Protein AF-A0A2J8U8F9-F1 (afdb_monomer)

InterPro domains:
  IPR011989 Armadillo-like helical [G3DSA:1.25.10.10] (1-56)
  IPR016024 Armadill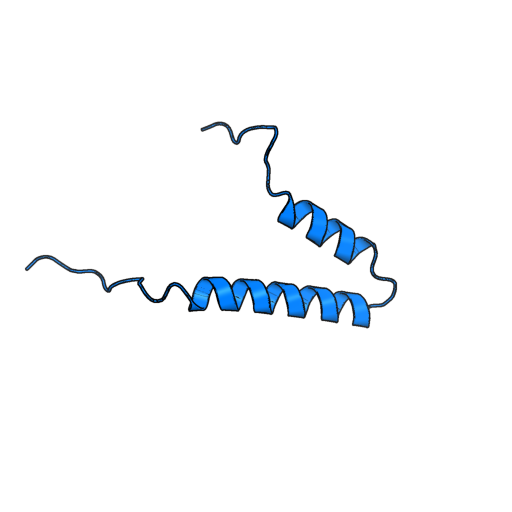o-type fold [SSF48371] (8-46)

Mean predicted aligned error: 11.17 Å

Nearest PDB structures (foldseek):
  6ah0-assembly1_D  TM=7.704E-01  e=7.876E+00  Homo sapiens
  6x0m-assembly1_O  TM=6.101E-01  e=6.356E+00  Homo sapiens
  6m3h-assembly1_A  TM=6.367E-01  e=6.356E+00  Mus musculus
  6x0m-assembly1_o  TM=5.644E-01  e=5.509E+00  Homo sapiens

Foldseek 3Di:
DDDDPPPPPPVVVVLVVLLVPDPDPVSNVVSVVVVVVVVVVVVVVPPPPPPPPPPD

Sequence (56 aa):
PAVSKGDGMRGLAVFISDIRNCKSKEAEIKRINKELANIRSKFKGDKALDGYKEPR

Organism: Pongo abelii (NCBI:txid9601)

pLDDT: mean 79.65, std 18.03, range [43.84, 97.31]

Structure (mmCIF, N/CA/C/O backbone):
data_AF-A0A2J8U8F9-F1
#
_entry.id   AF-A0A2J8U8F9-F1
#
loop_
_atom_site.group_PDB
_atom_site.id
_atom_site.type_symbol
_atom_site.label_atom_id
_atom_site.label_alt_id
_atom_site.label_comp_id
_atom_site.label_asym_id
_atom_site.label_entity_id
_atom_site.label_seq_id
_atom_site.pdbx_PDB_ins_code
_atom_site.Cartn_x
_atom_site.Cartn_y
_atom_site.Cartn_z
_atom_site.occupancy
_atom_site.B_iso_or_equiv
_atom_site.auth_seq_id
_atom_site.auth_comp_id
_atom_site.auth_asym_id
_atom_site.auth_atom_id
_atom_site.pdbx_PDB_model_num
ATOM 1 N N . PRO A 1 1 ? 7.739 7.957 -28.037 1.00 43.84 1 PRO A N 1
ATOM 2 C CA . PRO A 1 1 ? 7.524 6.599 -27.483 1.00 43.84 1 PRO A CA 1
ATOM 3 C C . PRO A 1 1 ? 6.191 6.505 -26.723 1.00 43.84 1 PRO A C 1
ATOM 5 O O . PRO A 1 1 ? 6.056 7.034 -25.624 1.00 43.84 1 PRO A O 1
ATOM 8 N N . ALA A 1 2 ? 5.184 5.900 -27.357 1.00 48.25 2 ALA A N 1
ATOM 9 C CA . ALA A 1 2 ? 3.879 5.668 -26.750 1.00 48.25 2 ALA A CA 1
ATOM 10 C C . ALA A 1 2 ? 3.996 4.529 -25.731 1.00 48.25 2 ALA A C 1
ATOM 12 O O . ALA A 1 2 ? 4.318 3.401 -26.099 1.00 48.25 2 ALA A O 1
ATOM 13 N N . VAL A 1 3 ? 3.755 4.828 -24.454 1.00 56.66 3 VAL A N 1
ATOM 14 C CA . VAL A 1 3 ? 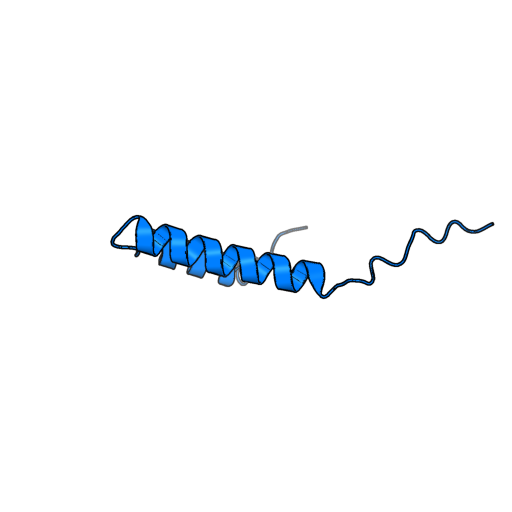3.538 3.788 -23.446 1.00 56.66 3 VAL A CA 1
ATOM 15 C C . VAL A 1 3 ? 2.341 2.952 -23.899 1.00 56.66 3 VAL A C 1
ATOM 17 O O . VAL A 1 3 ? 1.268 3.484 -24.185 1.00 56.66 3 VAL A O 1
ATOM 20 N N . SER A 1 4 ? 2.549 1.650 -24.052 1.00 51.50 4 SER A N 1
ATOM 21 C CA . SER A 1 4 ? 1.542 0.689 -24.484 1.00 51.50 4 SER A CA 1
ATOM 22 C C . SER A 1 4 ? 0.334 0.749 -23.541 1.00 51.50 4 SER A C 1
ATOM 24 O O . SER A 1 4 ? 0.386 0.299 -22.396 1.00 51.50 4 SER A O 1
ATOM 26 N N . LYS A 1 5 ? -0.770 1.332 -24.032 1.00 54.56 5 LYS A N 1
ATOM 27 C CA . LYS A 1 5 ? -2.116 1.249 -23.444 1.00 54.56 5 LYS A CA 1
ATOM 28 C C . LYS A 1 5 ? -2.521 -0.229 -23.389 1.00 54.56 5 LYS A C 1
ATOM 30 O O . LYS A 1 5 ? -3.083 -0.742 -24.347 1.00 54.56 5 LYS A O 1
ATOM 35 N N . GLY A 1 6 ? -2.199 -0.926 -22.307 1.00 53.66 6 GLY A N 1
ATOM 36 C CA . GLY A 1 6 ? -2.646 -2.310 -22.124 1.00 53.66 6 GLY A CA 1
ATOM 37 C C . GLY A 1 6 ? -1.907 -3.107 -21.059 1.00 53.66 6 GLY A C 1
ATOM 38 O O . GLY A 1 6 ? -2.518 -3.977 -20.457 1.00 53.66 6 GLY A O 1
ATOM 39 N N . ASP A 1 7 ? -0.651 -2.765 -20.760 1.00 57.56 7 ASP A N 1
ATOM 40 C CA . ASP A 1 7 ? 0.184 -3.531 -19.813 1.00 57.56 7 ASP A CA 1
ATOM 41 C C . ASP A 1 7 ? 0.822 -2.634 -18.731 1.00 57.56 7 ASP A C 1
ATOM 43 O O . ASP A 1 7 ? 1.873 -2.904 -18.149 1.00 57.56 7 ASP A O 1
ATOM 47 N N . GLY A 1 8 ? 0.180 -1.488 -18.483 1.00 61.88 8 GLY A N 1
ATOM 48 C CA . GLY A 1 8 ? 0.662 -0.442 -17.590 1.00 61.88 8 GLY A CA 1
ATOM 49 C C . GLY A 1 8 ? 0.601 -0.862 -16.125 1.00 61.88 8 GLY A C 1
ATOM 50 O O . GLY A 1 8 ? -0.479 -1.030 -15.570 1.00 61.88 8 GLY A O 1
ATOM 51 N N . MET A 1 9 ? 1.772 -0.997 -15.497 1.00 81.19 9 MET A N 1
ATOM 52 C CA . MET A 1 9 ? 1.989 -1.007 -14.043 1.00 81.19 9 MET A CA 1
ATOM 53 C C . MET A 1 9 ? 0.891 -1.709 -13.219 1.00 81.19 9 MET A C 1
ATOM 55 O O . MET A 1 9 ? 0.394 -1.160 -12.233 1.00 81.19 9 MET A O 1
ATOM 59 N N . ARG A 1 10 ? 0.532 -2.951 -13.569 1.00 86.31 10 ARG A N 1
ATOM 60 C CA . ARG A 1 10 ? -0.464 -3.738 -12.815 1.00 86.31 10 ARG A CA 1
ATOM 61 C C . ARG A 1 10 ? -0.155 -3.781 -11.313 1.00 86.31 10 ARG A C 1
ATOM 63 O O . ARG A 1 10 ? -1.062 -3.663 -10.496 1.00 86.31 10 ARG A O 1
ATOM 70 N N . GLY A 1 11 ? 1.127 -3.876 -10.950 1.00 87.81 11 GLY A N 1
ATOM 71 C CA . GLY A 1 11 ? 1.577 -3.831 -9.555 1.00 87.81 11 GLY A CA 1
ATOM 72 C C . GLY A 1 11 ? 1.252 -2.513 -8.842 1.00 87.81 11 GLY A C 1
ATOM 73 O O . GLY A 1 11 ? 0.845 -2.536 -7.684 1.00 87.81 11 GLY A O 1
ATOM 74 N N . LEU A 1 12 ? 1.347 -1.377 -9.541 1.00 89.94 12 LEU A N 1
ATOM 75 C CA . LEU A 1 12 ? 0.982 -0.070 -8.991 1.00 89.94 12 LEU A CA 1
ATOM 76 C C . LEU A 1 12 ? -0.532 0.035 -8.779 1.00 89.94 12 LEU A C 1
ATOM 78 O O . LEU A 1 12 ? -0.970 0.477 -7.721 1.00 89.94 12 LEU A O 1
ATOM 82 N N . ALA A 1 13 ? -1.331 -0.414 -9.750 1.00 91.75 13 ALA A N 1
ATOM 83 C CA . ALA A 1 13 ? -2.789 -0.402 -9.637 1.00 91.75 13 ALA A CA 1
ATOM 84 C C . ALA A 1 13 ? -3.284 -1.261 -8.458 1.00 91.75 13 ALA A C 1
ATOM 86 O O . ALA A 1 13 ? -4.148 -0.828 -7.693 1.00 91.75 13 ALA A O 1
ATOM 87 N N . VAL A 1 14 ? -2.693 -2.447 -8.270 1.00 91.81 14 VAL A N 1
ATOM 88 C CA . VAL A 1 14 ? -2.980 -3.327 -7.125 1.00 91.81 14 VAL A CA 1
ATOM 89 C C . VAL A 1 14 ? -2.570 -2.665 -5.811 1.00 91.81 14 VAL A C 1
ATOM 91 O O . VAL A 1 14 ? -3.377 -2.613 -4.888 1.00 91.81 14 VAL A O 1
ATOM 94 N N . PHE A 1 15 ? -1.367 -2.089 -5.732 1.00 94.44 15 PHE A N 1
ATOM 95 C CA . PHE A 1 15 ? -0.906 -1.399 -4.524 1.00 94.44 15 PHE A CA 1
ATOM 96 C C . PHE A 1 15 ? -1.837 -0.245 -4.121 1.00 94.44 15 PHE A C 1
ATOM 98 O O . PHE A 1 15 ? -2.235 -0.153 -2.963 1.00 94.44 15 PHE A O 1
ATOM 105 N N . ILE A 1 16 ? -2.257 0.590 -5.077 1.00 93.62 16 ILE A N 1
ATOM 106 C 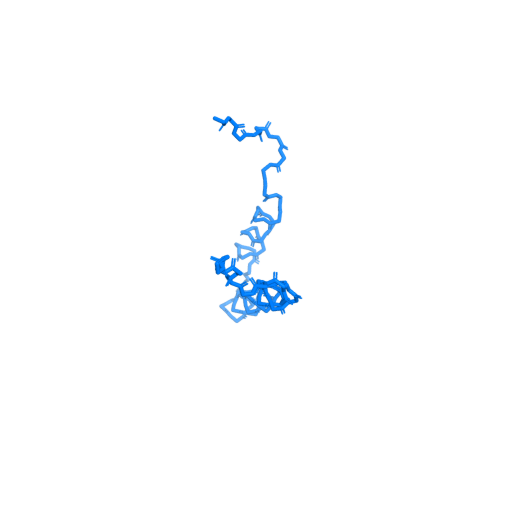CA . ILE A 1 16 ? -3.204 1.687 -4.821 1.00 93.62 16 ILE A CA 1
ATOM 107 C C . ILE A 1 16 ? -4.563 1.146 -4.354 1.00 93.62 16 ILE A C 1
ATOM 109 O O . ILE A 1 16 ? -5.194 1.730 -3.472 1.00 93.62 16 ILE A O 1
ATOM 113 N N . SER A 1 17 ? -5.038 0.034 -4.923 1.00 94.81 17 SER A N 1
ATOM 114 C CA . SER A 1 17 ? -6.273 -0.606 -4.461 1.00 94.81 17 SER A CA 1
ATOM 115 C C . SER A 1 17 ? -6.152 -1.117 -3.025 1.00 94.81 17 SER A C 1
ATOM 117 O O . SER A 1 17 ? -7.061 -0.897 -2.231 1.00 94.81 17 SER A O 1
ATOM 119 N N . ASP A 1 18 ? -5.034 -1.752 -2.675 1.00 94.75 18 ASP A N 1
ATOM 120 C CA . ASP A 1 18 ? -4.790 -2.267 -1.326 1.00 94.75 18 ASP A CA 1
ATOM 121 C C . ASP A 1 18 ? -4.755 -1.144 -0.282 1.00 94.75 18 ASP A C 1
ATOM 123 O O . ASP A 1 18 ? -5.320 -1.295 0.799 1.00 94.75 18 ASP A O 1
ATOM 127 N N . ILE A 1 19 ? -4.134 -0.006 -0.613 1.00 96.75 19 ILE A N 1
ATOM 128 C CA . ILE A 1 19 ? -4.101 1.177 0.258 1.00 96.75 19 ILE A CA 1
ATOM 129 C C . ILE A 1 19 ? -5.512 1.728 0.480 1.00 96.75 19 ILE A C 1
ATOM 1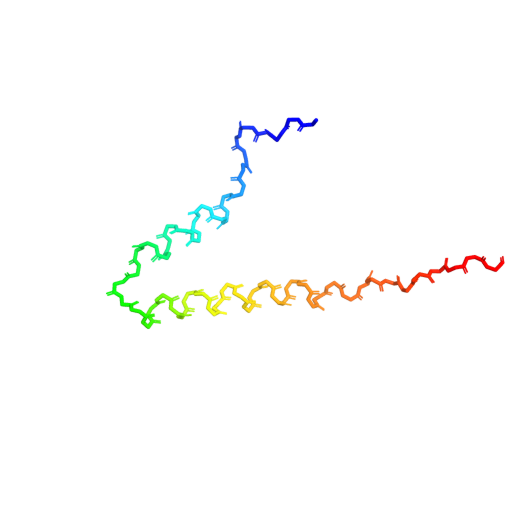31 O O . ILE A 1 19 ? -5.913 1.924 1.624 1.00 96.75 19 ILE A O 1
ATOM 135 N N . ARG A 1 20 ? -6.309 1.890 -0.586 1.00 96.12 20 ARG A N 1
ATOM 136 C CA . ARG A 1 20 ? -7.705 2.360 -0.474 1.00 96.12 20 ARG A CA 1
ATOM 137 C C . ARG A 1 20 ? -8.606 1.412 0.322 1.00 96.12 20 ARG A C 1
ATOM 139 O O . ARG A 1 20 ? -9.573 1.863 0.922 1.00 96.12 20 ARG A O 1
ATOM 146 N N . ASN A 1 21 ? -8.291 0.118 0.332 1.00 95.75 21 ASN A N 1
ATOM 147 C CA . ASN A 1 21 ? -9.047 -0.902 1.059 1.00 95.75 21 ASN A CA 1
ATOM 148 C C . ASN A 1 21 ? -8.642 -1.034 2.542 1.00 95.75 21 ASN A C 1
ATOM 150 O O . ASN A 1 21 ? -9.246 -1.825 3.273 1.00 95.75 21 ASN A O 1
ATOM 154 N N . CYS A 1 22 ? -7.628 -0.300 3.013 1.00 96.38 22 CYS A N 1
ATOM 155 C CA . CYS A 1 22 ? -7.219 -0.340 4.415 1.00 96.38 22 CYS A CA 1
ATOM 156 C C . CYS A 1 22 ? -8.290 0.291 5.319 1.00 96.38 22 CYS A C 1
ATOM 158 O O . CYS A 1 22 ? -8.721 1.419 5.111 1.00 96.38 22 CYS A O 1
ATOM 160 N N . LYS A 1 23 ? -8.705 -0.437 6.363 1.00 95.62 23 LYS A N 1
ATOM 161 C CA . LYS A 1 23 ? -9.746 0.006 7.314 1.00 95.62 23 LYS A CA 1
ATOM 162 C C . LYS A 1 23 ? -9.203 0.824 8.489 1.00 95.62 23 LYS A C 1
ATOM 164 O O . LYS A 1 23 ? -9.976 1.362 9.273 1.00 95.62 23 LYS A O 1
ATOM 169 N N . SER A 1 24 ? -7.883 0.872 8.648 1.00 97.31 24 SER A N 1
ATOM 170 C CA . SER A 1 24 ? -7.214 1.598 9.722 1.00 97.31 24 SER A CA 1
ATOM 171 C C . SER A 1 24 ? -5.879 2.154 9.245 1.00 97.31 24 SER A C 1
ATOM 173 O O . SER A 1 24 ? -5.225 1.589 8.364 1.00 97.31 24 SER A O 1
ATOM 175 N N . LYS A 1 25 ? -5.449 3.238 9.893 1.00 94.44 25 LYS A N 1
ATOM 176 C CA . LYS A 1 25 ? -4.156 3.878 9.633 1.00 94.44 25 LYS A CA 1
ATOM 177 C C . LYS A 1 25 ? -2.982 2.927 9.875 1.00 94.44 25 LYS A C 1
ATOM 179 O O . LYS A 1 25 ? -1.988 2.964 9.161 1.00 94.44 25 LYS A O 1
ATOM 184 N N . GLU A 1 26 ? -3.109 2.031 10.849 1.00 96.62 26 GLU A N 1
ATOM 185 C CA . GLU A 1 26 ? -2.087 1.024 11.133 1.00 96.62 26 GLU A CA 1
ATOM 186 C C . GLU A 1 26 ? -1.955 -0.007 10.000 1.00 96.62 26 GLU A C 1
ATOM 188 O O . GLU A 1 26 ? -0.841 -0.349 9.599 1.00 96.62 26 GLU A O 1
ATOM 193 N N . ALA A 1 27 ? -3.077 -0.460 9.426 1.00 94.69 27 ALA A N 1
ATOM 194 C CA . ALA A 1 27 ? -3.069 -1.376 8.286 1.00 94.69 27 ALA A CA 1
ATOM 195 C C . ALA A 1 27 ? -2.447 -0.729 7.037 1.00 94.69 27 ALA A C 1
ATOM 197 O O . ALA A 1 27 ? -1.646 -1.364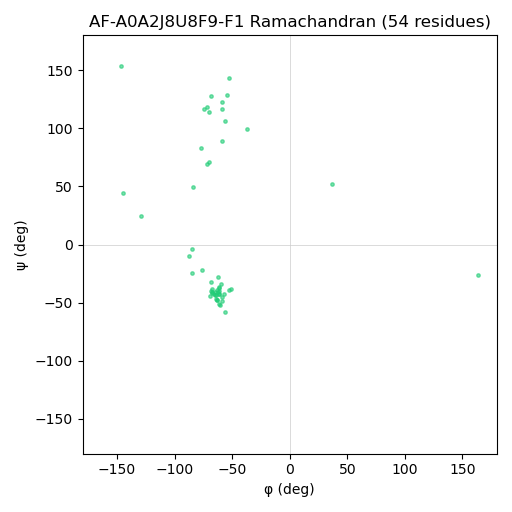 6.346 1.00 94.69 27 ALA A O 1
ATOM 198 N N . GLU A 1 28 ? -2.757 0.547 6.800 1.00 96.44 28 GLU A N 1
ATOM 199 C CA . GLU A 1 28 ? -2.171 1.339 5.719 1.00 96.44 28 GLU A CA 1
ATOM 200 C C . GLU A 1 28 ? -0.647 1.451 5.877 1.00 96.44 28 GLU A C 1
ATOM 202 O O . GLU A 1 28 ? 0.104 1.059 4.980 1.00 96.44 28 GLU A O 1
ATOM 207 N N . ILE A 1 29 ? -0.175 1.872 7.057 1.00 96.88 29 ILE A N 1
ATOM 208 C CA . ILE A 1 29 ? 1.257 1.981 7.377 1.00 96.88 29 ILE A CA 1
ATOM 209 C C . ILE A 1 29 ? 1.960 0.630 7.193 1.00 96.88 29 ILE A C 1
ATOM 211 O O . ILE A 1 29 ? 3.048 0.565 6.613 1.00 96.88 29 ILE A O 1
ATOM 215 N N . LYS A 1 30 ? 1.339 -0.472 7.630 1.00 96.38 30 LYS A N 1
ATOM 216 C CA . LYS A 1 30 ? 1.882 -1.823 7.443 1.00 96.38 30 LYS A CA 1
ATOM 217 C C . LYS A 1 30 ? 2.027 -2.178 5.960 1.00 96.38 30 LYS A C 1
ATOM 219 O O . LYS A 1 30 ? 3.056 -2.741 5.574 1.00 96.38 30 LYS A O 1
ATOM 224 N N . ARG A 1 31 ? 1.040 -1.846 5.116 1.00 96.69 31 ARG A N 1
ATOM 225 C CA . ARG A 1 31 ? 1.092 -2.115 3.667 1.00 96.69 31 ARG A CA 1
ATOM 226 C C . ARG A 1 31 ? 2.161 -1.270 2.972 1.00 96.69 31 ARG A C 1
ATOM 228 O O . ARG A 1 31 ? 2.906 -1.823 2.160 1.00 96.69 31 ARG A O 1
ATOM 235 N N . ILE A 1 32 ? 2.283 0.008 3.338 1.00 96.31 32 ILE A N 1
ATOM 236 C CA . ILE A 1 32 ? 3.317 0.926 2.831 1.00 96.31 32 ILE A CA 1
ATOM 237 C C . ILE A 1 32 ? 4.712 0.411 3.191 1.00 96.31 32 ILE A C 1
ATOM 239 O O . ILE A 1 32 ? 5.557 0.247 2.313 1.00 96.31 32 ILE A O 1
ATOM 243 N N . ASN A 1 33 ? 4.952 0.090 4.465 1.00 96.44 33 ASN A N 1
ATOM 244 C CA . ASN A 1 33 ? 6.258 -0.378 4.929 1.00 96.44 33 ASN A CA 1
ATOM 245 C C . ASN A 1 33 ? 6.689 -1.681 4.248 1.00 96.44 33 ASN A C 1
ATOM 247 O O . ASN A 1 33 ? 7.870 -1.848 3.929 1.00 96.44 33 ASN A O 1
ATOM 251 N N . LYS A 1 34 ? 5.737 -2.586 3.987 1.00 95.88 34 LYS A N 1
ATOM 252 C CA . LYS A 1 34 ? 5.986 -3.825 3.243 1.00 95.88 34 LYS A CA 1
ATOM 253 C C . LYS A 1 34 ? 6.425 -3.545 1.804 1.00 95.88 34 LYS A C 1
ATOM 255 O O . LYS A 1 34 ? 7.420 -4.115 1.362 1.00 95.88 34 LYS A O 1
ATOM 260 N N . GLU A 1 35 ? 5.725 -2.666 1.090 1.00 95.31 35 GLU A N 1
ATOM 261 C CA . GLU A 1 35 ? 6.081 -2.332 -0.295 1.00 95.31 35 GLU A CA 1
ATOM 262 C C . GLU A 1 35 ? 7.414 -1.574 -0.367 1.00 95.31 35 GLU A C 1
ATOM 264 O O . GLU A 1 35 ? 8.264 -1.874 -1.201 1.00 95.31 35 GLU A O 1
ATOM 269 N N . LEU A 1 36 ? 7.667 -0.672 0.585 1.00 94.56 36 LEU A N 1
ATOM 270 C CA . LEU A 1 36 ? 8.935 0.042 0.707 1.00 94.56 36 LEU A CA 1
ATOM 271 C C . LEU A 1 36 ? 10.113 -0.917 0.957 1.00 94.56 36 LEU A C 1
ATOM 273 O O . LEU A 1 36 ? 11.194 -0.739 0.396 1.00 94.56 36 LEU A O 1
ATOM 277 N N . ALA A 1 37 ? 9.922 -1.952 1.782 1.00 94.06 37 ALA A N 1
ATOM 278 C CA . ALA A 1 37 ? 10.925 -2.994 1.989 1.00 94.06 37 ALA A CA 1
ATOM 279 C C . A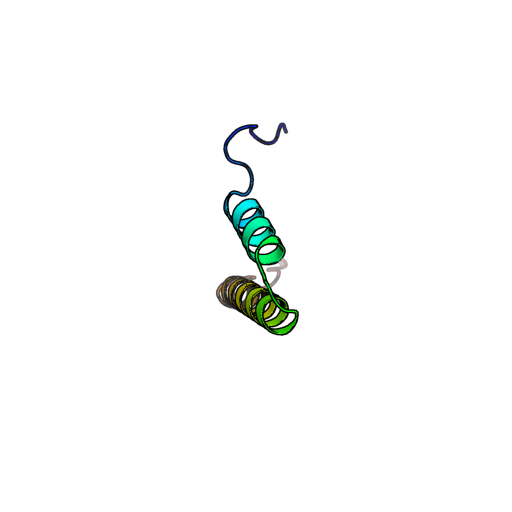LA A 1 37 ? 11.172 -3.821 0.718 1.00 94.06 37 ALA A C 1
ATOM 281 O O . ALA A 1 37 ? 12.331 -4.069 0.386 1.00 94.06 37 ALA A O 1
ATOM 282 N N . ASN A 1 38 ? 10.113 -4.184 -0.012 1.00 90.44 38 ASN A N 1
ATOM 283 C CA . ASN A 1 38 ? 10.198 -4.884 -1.296 1.00 90.44 38 ASN A CA 1
ATOM 284 C C . ASN A 1 38 ? 11.004 -4.074 -2.326 1.00 90.44 38 ASN A C 1
ATOM 286 O O . ASN A 1 38 ? 11.957 -4.591 -2.907 1.00 90.44 38 ASN A O 1
ATOM 290 N N . ILE A 1 39 ? 10.693 -2.781 -2.474 1.00 90.38 39 ILE A N 1
ATOM 291 C CA . ILE A 1 39 ? 11.447 -1.842 -3.315 1.00 90.38 39 ILE A CA 1
ATOM 292 C C . ILE A 1 39 ? 12.915 -1.836 -2.883 1.00 90.38 39 ILE A C 1
ATOM 294 O O . ILE A 1 39 ? 13.783 -2.206 -3.668 1.00 90.38 39 ILE A O 1
ATOM 298 N N . ARG A 1 40 ? 13.216 -1.517 -1.616 1.00 91.31 40 ARG A N 1
ATOM 299 C CA . ARG A 1 40 ? 14.605 -1.497 -1.123 1.00 91.31 40 ARG A CA 1
ATOM 300 C C . ARG A 1 40 ? 15.349 -2.800 -1.400 1.00 91.31 40 ARG A C 1
ATOM 302 O O . ARG A 1 40 ? 16.530 -2.742 -1.715 1.00 91.31 40 ARG A O 1
ATOM 309 N N . SER A 1 41 ? 14.694 -3.953 -1.272 1.00 89.25 41 SER A N 1
ATOM 310 C CA . SER A 1 41 ? 15.338 -5.243 -1.518 1.00 89.25 41 SER A CA 1
ATOM 311 C C . SER A 1 41 ? 15.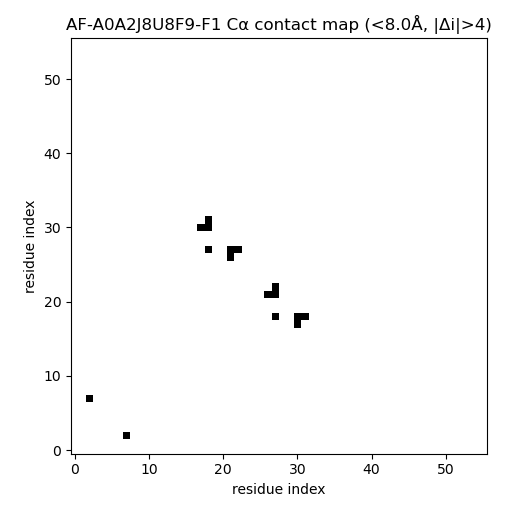675 -5.449 -2.992 1.00 89.25 41 SER A C 1
ATOM 313 O O . SER A 1 41 ? 16.764 -5.928 -3.290 1.00 89.25 41 SER A O 1
ATOM 315 N N . LYS A 1 42 ? 14.791 -5.045 -3.912 1.00 85.06 42 LYS A N 1
ATOM 316 C CA . LYS A 1 42 ? 15.064 -5.111 -5.355 1.00 85.06 42 LYS A CA 1
ATOM 317 C C . LYS A 1 42 ? 16.213 -4.187 -5.758 1.00 85.06 42 LYS A C 1
ATOM 319 O O . LYS A 1 42 ? 17.120 -4.613 -6.454 1.00 85.06 42 LYS A O 1
ATOM 324 N N . PHE A 1 43 ? 16.235 -2.966 -5.227 1.00 80.44 43 PHE A N 1
ATOM 325 C CA . PHE A 1 43 ? 17.289 -1.992 -5.532 1.00 80.44 43 PHE A CA 1
ATOM 326 C C . PHE A 1 43 ? 18.626 -2.270 -4.823 1.00 80.44 43 PHE A C 1
ATOM 328 O O . PHE A 1 43 ? 19.664 -1.803 -5.277 1.00 80.44 43 PHE A O 1
ATOM 335 N N . LYS A 1 44 ? 18.636 -3.021 -3.713 1.00 75.50 44 LYS A N 1
ATOM 336 C CA . LYS A 1 44 ? 19.877 -3.464 -3.049 1.00 75.50 44 LYS A CA 1
ATOM 337 C C . LYS A 1 44 ? 20.459 -4.750 -3.643 1.00 75.50 44 LYS A C 1
ATOM 339 O O . LYS A 1 44 ? 21.655 -4.973 -3.475 1.00 75.50 44 LYS A O 1
ATOM 344 N N . GLY A 1 45 ? 19.633 -5.584 -4.283 1.00 61.00 45 GLY A N 1
ATOM 345 C CA . GLY A 1 45 ? 20.067 -6.803 -4.974 1.00 61.00 45 GLY A CA 1
ATOM 346 C C . GLY A 1 45 ? 20.904 -6.514 -6.222 1.00 61.00 45 GLY A C 1
ATOM 347 O O . GLY A 1 45 ? 21.866 -7.228 -6.480 1.00 61.00 45 GLY A O 1
ATOM 348 N N . ASP A 1 46 ? 20.626 -5.402 -6.908 1.00 57.69 46 ASP A N 1
ATOM 349 C CA . ASP A 1 46 ? 21.377 -4.937 -8.081 1.00 57.69 46 ASP A CA 1
ATOM 350 C C . ASP A 1 46 ? 22.634 -4.135 -7.695 1.00 57.69 46 ASP A C 1
ATOM 352 O O . ASP A 1 46 ? 22.923 -3.062 -8.231 1.00 57.69 46 ASP A O 1
ATOM 356 N N . LYS A 1 47 ? 23.450 -4.674 -6.779 1.00 56.94 47 LYS A N 1
ATOM 357 C CA . LYS A 1 47 ? 24.866 -4.286 -6.689 1.00 56.94 47 LYS A CA 1
ATOM 358 C C . LYS A 1 47 ? 25.635 -4.867 -7.881 1.00 56.94 47 LYS A C 1
ATOM 360 O O . LYS A 1 47 ? 26.472 -5.748 -7.737 1.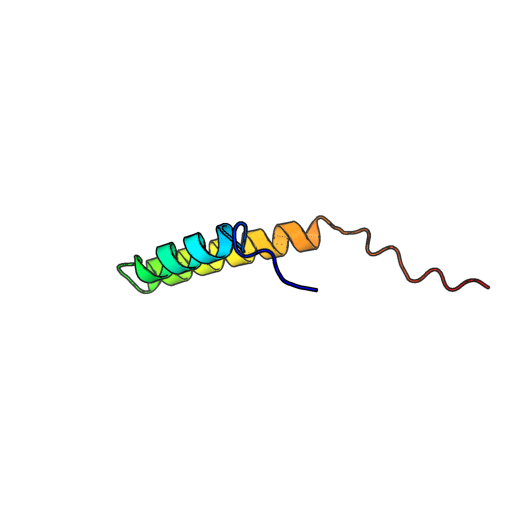00 56.94 47 LYS A O 1
ATOM 365 N N . ALA A 1 48 ? 25.343 -4.318 -9.049 1.00 54.62 48 ALA A N 1
ATOM 366 C CA . ALA A 1 48 ? 26.258 -4.196 -10.170 1.00 54.62 48 ALA A CA 1
ATOM 367 C C . ALA A 1 48 ? 25.963 -2.878 -10.904 1.00 54.62 48 ALA A C 1
ATOM 369 O O . ALA A 1 48 ? 25.942 -2.813 -12.127 1.00 54.62 48 ALA A O 1
ATOM 370 N N . LEU A 1 49 ? 25.777 -1.789 -10.150 1.00 59.75 49 LEU A N 1
ATOM 371 C CA . LEU A 1 49 ? 26.260 -0.491 -10.619 1.00 59.75 49 LEU A CA 1
ATOM 372 C C . LEU A 1 49 ? 27.792 -0.567 -10.542 1.00 59.75 49 LEU A C 1
ATOM 374 O O . LEU A 1 49 ? 28.400 -0.053 -9.605 1.00 59.75 49 LEU A O 1
ATOM 378 N N . ASP A 1 50 ? 28.377 -1.363 -11.447 1.00 59.16 50 ASP A N 1
ATOM 379 C CA . ASP A 1 50 ? 29.821 -1.451 -11.633 1.00 59.16 50 ASP A CA 1
ATOM 380 C C . ASP A 1 50 ? 30.304 -0.023 -11.873 1.00 59.16 50 ASP A C 1
ATOM 382 O O . ASP A 1 50 ? 29.693 0.736 -12.635 1.00 59.16 50 ASP A O 1
ATOM 386 N N . GLY A 1 51 ? 31.318 0.367 -11.105 1.00 56.94 51 GLY A N 1
ATOM 387 C CA . GLY A 1 51 ? 31.817 1.729 -11.071 1.00 56.94 51 GLY A CA 1
ATOM 388 C C . GLY A 1 51 ? 32.124 2.198 -12.483 1.00 56.94 51 GLY A C 1
ATOM 389 O O . GLY A 1 51 ? 32.582 1.416 -13.312 1.00 56.94 51 GLY A O 1
ATOM 390 N N . TYR A 1 52 ? 31.845 3.473 -12.743 1.00 56.00 52 TYR A N 1
ATOM 391 C CA . TYR A 1 52 ? 32.273 4.196 -13.931 1.00 56.00 52 TYR A CA 1
ATOM 392 C C . TYR A 1 52 ? 33.694 3.752 -14.319 1.00 56.00 52 TYR A C 1
ATOM 394 O O . TYR A 1 52 ? 34.674 4.150 -13.690 1.00 56.00 52 TYR A O 1
ATOM 402 N N . LYS A 1 53 ? 33.808 2.855 -15.307 1.00 58.97 53 LYS A N 1
ATOM 403 C CA . LYS A 1 53 ? 35.089 2.496 -15.909 1.00 58.97 53 LYS A CA 1
ATOM 404 C C . LYS A 1 53 ? 35.433 3.639 -16.838 1.00 58.97 53 LYS A C 1
ATOM 406 O O . LYS A 1 53 ? 35.117 3.601 -18.022 1.00 58.97 53 LYS A O 1
ATOM 411 N N . GLU A 1 54 ? 36.004 4.684 -16.257 1.00 61.34 54 GLU A N 1
ATOM 412 C CA . GLU A 1 54 ? 3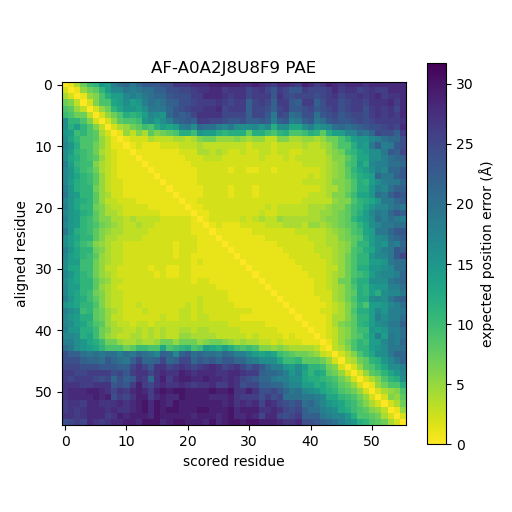6.660 5.740 -17.007 1.00 61.34 54 GLU A CA 1
ATOM 413 C C . GLU A 1 54 ? 37.791 5.079 -17.819 1.00 61.34 54 GLU A C 1
ATOM 415 O O . GLU A 1 54 ? 38.666 4.433 -17.229 1.00 61.34 54 GLU A O 1
ATOM 420 N N . PRO A 1 55 ? 37.746 5.113 -19.163 1.00 66.25 55 PRO A N 1
ATOM 421 C CA . PRO A 1 55 ? 38.829 4.580 -19.967 1.00 66.25 55 PRO A CA 1
ATOM 422 C C . PRO A 1 55 ? 40.014 5.538 -19.835 1.00 66.25 55 PRO A C 1
ATOM 424 O O . PRO A 1 55 ? 39.906 6.719 -20.161 1.00 66.25 55 PRO A O 1
ATOM 427 N N . ARG A 1 56 ? 41.120 5.019 -19.299 1.00 52.22 56 ARG A N 1
ATOM 428 C CA . ARG A 1 56 ? 42.428 5.676 -19.333 1.00 52.22 56 ARG A CA 1
ATOM 429 C C . ARG A 1 56 ? 42.876 5.922 -20.774 1.00 52.22 56 ARG A C 1
ATOM 431 O O . ARG A 1 56 ? 42.583 5.049 -21.623 1.00 52.22 56 ARG A O 1
#

Solvent-accessible surface area (backbone atoms only — not comparable to full-atom values): 3632 Å² total; per-residue (Å²): 135,82,77,65,90,83,77,69,58,62,69,55,57,49,49,54,50,55,51,73,66,40,92,42,73,67,55,34,52,53,54,52,53,52,53,52,49,52,51,53,51,59,66,62,69,58,80,69,78,66,72,85,78,75,82,128

Radius of gyration: 17.38 Å; Cα contacts (8 Å, |Δi|>4): 8; chains: 1; bounding box: 52×13×39 Å

Secondary structure (DSSP, 8-state):
----TTSS-HHHHHHHHHHHT-SSHHHHHHHHHHHHHHHHHHHHH-----------